Protein AF-A0A924PMZ4-F1 (afdb_monomer_lite)

Radius of gyration: 24.86 Å; chains: 1; bounding box: 61×43×50 Å

Foldseek 3Di:
DDLVVLLVLLVVLQVVCCVPVVDHDDSVCCSVDPVVVVVSLVVLVVVVDPVNNVSSVVNCCVRCVCPDDPPPDPDPPDPPDPDPPPDPPPDPPDPPDDDDDPPPPPPPPPPPDDDDDD

Secondary structure (DSSP, 8-state):
--HHHHHHHHHHHHHHHHHHH-----HHHHHH-HHHHHHHHHHHHHTT-HHHHHHHHHHHHHHS---------------------------------------------TT-------

Structure (mmCIF, N/CA/C/O backbone):
data_AF-A0A924PMZ4-F1
#
_entry.id   AF-A0A924PMZ4-F1
#
loop_
_atom_site.group_PDB
_atom_site.id
_atom_site.type_symbol
_atom_site.label_atom_id
_atom_site.label_alt_id
_atom_site.label_comp_id
_atom_site.label_asym_id
_atom_site.label_entity_id
_atom_site.label_seq_id
_atom_site.pdbx_PDB_ins_code
_atom_site.Cartn_x
_atom_site.Cartn_y
_atom_site.Cartn_z
_atom_site.occupancy
_atom_site.B_iso_or_equiv
_atom_site.auth_seq_id
_atom_site.auth_comp_id
_atom_site.auth_asym_id
_atom_site.auth_atom_id
_atom_site.pdbx_PDB_model_num
ATOM 1 N N . MET A 1 1 ? 2.283 -16.648 -6.540 1.00 52.66 1 MET A N 1
ATOM 2 C CA . MET A 1 1 ? 1.054 -15.907 -6.887 1.00 52.66 1 MET A CA 1
ATOM 3 C C . MET A 1 1 ? 1.306 -15.075 -8.129 1.00 52.66 1 MET A C 1
ATOM 5 O O . MET A 1 1 ? 2.323 -14.386 -8.197 1.00 52.66 1 MET A O 1
ATOM 9 N N . SER A 1 2 ? 0.458 -15.220 -9.148 1.00 70.19 2 SER A N 1
ATOM 10 C CA . SER A 1 2 ? 0.623 -14.565 -10.452 1.00 70.19 2 SER A CA 1
ATOM 11 C C . SER A 1 2 ? 0.466 -13.053 -10.324 1.00 70.19 2 SER A C 1
ATOM 13 O O . SER A 1 2 ? -0.437 -12.575 -9.645 1.00 70.19 2 SER A O 1
ATOM 15 N N . ASN A 1 3 ? 1.330 -12.296 -11.002 1.00 83.62 3 ASN A N 1
ATOM 16 C CA . ASN A 1 3 ? 1.326 -10.826 -11.038 1.00 83.62 3 ASN A CA 1
ATOM 17 C C . ASN A 1 3 ? -0.079 -10.235 -11.325 1.00 83.62 3 ASN A C 1
ATOM 19 O O . ASN A 1 3 ? -0.463 -9.198 -10.794 1.00 83.62 3 ASN A O 1
ATOM 23 N N . THR A 1 4 ? -0.894 -10.985 -12.067 1.00 89.81 4 THR A N 1
ATOM 24 C CA . THR A 1 4 ? -2.305 -10.721 -12.360 1.00 89.81 4 THR A CA 1
ATOM 25 C C . THR A 1 4 ? -3.193 -10.556 -11.122 1.00 89.81 4 THR A C 1
ATOM 27 O O . THR A 1 4 ? -4.028 -9.657 -11.093 1.00 89.81 4 THR A O 1
ATOM 30 N N . GLU A 1 5 ? -3.020 -11.378 -10.082 1.00 90.31 5 GLU A N 1
ATOM 31 C CA . GLU A 1 5 ? -3.825 -11.271 -8.853 1.00 90.31 5 GLU A CA 1
ATOM 32 C C . GLU A 1 5 ? -3.493 -9.972 -8.114 1.00 90.31 5 GLU A C 1
ATOM 34 O O . GLU A 1 5 ? -4.396 -9.226 -7.733 1.00 90.31 5 GLU A O 1
ATOM 39 N N . ARG A 1 6 ? -2.200 -9.636 -8.018 1.00 90.31 6 ARG A N 1
ATOM 40 C CA . ARG A 1 6 ? -1.735 -8.359 -7.456 1.00 90.31 6 ARG A CA 1
ATOM 41 C C . ARG A 1 6 ? -2.291 -7.165 -8.235 1.00 90.31 6 ARG A C 1
ATOM 43 O O . ARG A 1 6 ? -2.806 -6.238 -7.617 1.00 90.31 6 ARG A O 1
ATOM 50 N N . MET A 1 7 ? -2.280 -7.225 -9.570 1.00 92.44 7 MET A N 1
ATOM 51 C CA . MET A 1 7 ? -2.915 -6.213 -10.429 1.00 92.44 7 MET A CA 1
ATOM 52 C C . MET A 1 7 ? -4.412 -6.072 -10.172 1.00 92.44 7 MET A C 1
ATOM 54 O O . MET A 1 7 ? -4.907 -4.949 -10.098 1.00 92.44 7 MET A O 1
ATOM 58 N N . SER A 1 8 ? -5.133 -7.182 -10.010 1.00 93.81 8 SER A N 1
ATOM 59 C CA . SER A 1 8 ? -6.581 -7.147 -9.792 1.00 93.81 8 SER A CA 1
ATOM 60 C C . SER A 1 8 ? -6.958 -6.443 -8.481 1.00 93.81 8 SER A C 1
ATOM 62 O O . SER A 1 8 ? -7.809 -5.553 -8.486 1.00 93.81 8 SER A O 1
ATOM 64 N N . VAL A 1 9 ? -6.263 -6.756 -7.379 1.00 93.38 9 VAL A N 1
ATOM 65 C CA . VAL A 1 9 ? -6.492 -6.127 -6.066 1.00 93.38 9 VAL A CA 1
ATOM 66 C C . VAL A 1 9 ? -6.071 -4.656 -6.082 1.00 93.38 9 VAL A C 1
ATOM 68 O O . VAL A 1 9 ? -6.812 -3.792 -5.617 1.00 93.38 9 VAL A O 1
ATOM 71 N N . ALA A 1 10 ? -4.922 -4.346 -6.685 1.00 94.25 10 ALA A N 1
ATOM 72 C CA . ALA A 1 10 ? -4.434 -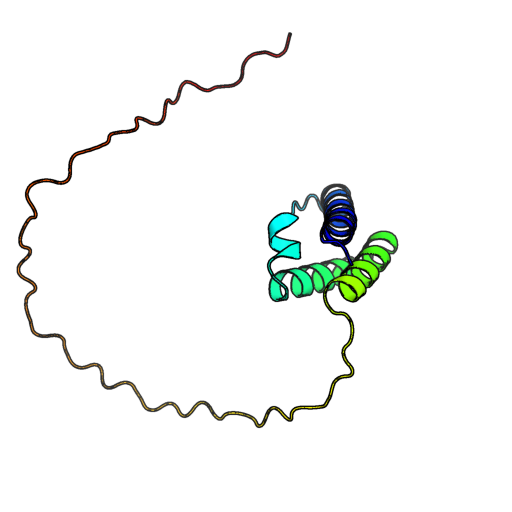2.978 -6.835 1.00 94.25 10 ALA A CA 1
ATOM 73 C C . ALA A 1 10 ? -5.405 -2.087 -7.636 1.00 94.25 10 ALA A C 1
ATOM 75 O O . ALA A 1 10 ? -5.665 -0.942 -7.257 1.00 94.25 10 ALA A O 1
ATOM 76 N N . ALA A 1 11 ? -5.990 -2.616 -8.715 1.00 94.69 11 ALA A N 1
ATOM 77 C CA . ALA A 1 11 ? -6.987 -1.902 -9.507 1.00 94.69 11 ALA A CA 1
ATOM 78 C C . ALA A 1 11 ? -8.275 -1.629 -8.711 1.00 94.69 11 ALA A C 1
ATOM 80 O O . ALA A 1 11 ? -8.794 -0.513 -8.758 1.00 94.69 11 ALA A O 1
ATOM 81 N N . LEU A 1 12 ? -8.765 -2.612 -7.944 1.00 94.12 12 LEU A N 1
ATOM 82 C CA . LEU A 1 12 ? -9.927 -2.454 -7.059 1.00 94.12 12 LEU A CA 1
ATOM 83 C C . LEU A 1 12 ? -9.719 -1.327 -6.040 1.00 94.12 12 LEU A C 1
ATOM 85 O O . LEU A 1 12 ? -10.573 -0.445 -5.920 1.00 94.12 12 LEU A O 1
ATOM 89 N N . ILE A 1 13 ? -8.557 -1.299 -5.379 1.00 93.94 13 ILE A N 1
ATOM 90 C CA . ILE A 1 13 ? -8.175 -0.222 -4.453 1.00 93.94 13 ILE A CA 1
ATOM 91 C C . ILE A 1 13 ? -8.219 1.137 -5.165 1.00 93.94 13 ILE A C 1
ATOM 93 O O . ILE A 1 13 ? -8.841 2.076 -4.667 1.00 93.94 13 ILE A O 1
ATOM 97 N N . GLY A 1 14 ? -7.634 1.244 -6.363 1.00 93.38 14 GLY A N 1
ATOM 98 C CA . GLY A 1 14 ? -7.636 2.488 -7.139 1.00 93.38 14 GLY A CA 1
ATOM 99 C C . GLY A 1 14 ? -9.037 2.988 -7.511 1.00 93.38 14 GLY A C 1
ATOM 100 O O . GLY A 1 14 ? -9.304 4.189 -7.441 1.00 93.38 14 GLY A O 1
ATOM 101 N N . VAL A 1 15 ? -9.965 2.085 -7.843 1.00 94.56 15 VAL A N 1
ATOM 102 C CA . VAL A 1 15 ? -11.367 2.436 -8.129 1.00 94.56 15 VAL A CA 1
ATOM 103 C C . VAL A 1 15 ? -12.066 2.988 -6.886 1.00 94.56 15 VAL A C 1
ATOM 105 O O . VAL A 1 15 ? -12.763 4.004 -6.971 1.00 94.56 15 VAL A O 1
ATOM 108 N N . ILE A 1 16 ? -11.870 2.355 -5.727 1.00 93.50 16 ILE A N 1
ATOM 109 C CA . ILE A 1 16 ? -12.484 2.788 -4.465 1.00 93.50 16 ILE A CA 1
ATOM 110 C C . ILE A 1 16 ? -11.924 4.149 -4.040 1.00 93.50 16 ILE A C 1
ATOM 112 O O . ILE A 1 16 ? -12.702 5.059 -3.744 1.00 93.50 16 ILE A O 1
ATOM 116 N N . LEU A 1 17 ? -10.598 4.322 -4.088 1.00 93.19 17 LEU A N 1
ATOM 117 C CA . LEU A 1 17 ? -9.927 5.590 -3.784 1.00 93.19 17 LEU A CA 1
ATOM 118 C C . LEU A 1 17 ? -10.426 6.723 -4.685 1.00 93.19 17 LEU A C 1
ATOM 120 O O . LEU A 1 17 ? -10.727 7.815 -4.197 1.00 93.19 17 LEU A O 1
ATOM 124 N N . ARG A 1 18 ? -10.596 6.461 -5.985 1.00 93.88 18 ARG A N 1
ATOM 125 C CA . ARG A 1 18 ? -11.143 7.454 -6.912 1.00 93.88 18 ARG A CA 1
ATOM 126 C C . ARG A 1 18 ? -12.589 7.798 -6.576 1.00 93.88 18 ARG A C 1
ATOM 128 O O . ARG A 1 18 ? -12.949 8.964 -6.613 1.00 93.88 18 ARG A O 1
ATOM 135 N N . ARG A 1 19 ? -13.423 6.815 -6.238 1.00 94.62 19 ARG A N 1
ATOM 136 C CA . ARG A 1 19 ? -14.849 7.049 -5.965 1.00 94.62 19 ARG A CA 1
ATOM 137 C C . ARG A 1 19 ? -15.099 7.767 -4.638 1.00 94.62 19 ARG A C 1
ATOM 139 O O . ARG A 1 19 ? -16.071 8.508 -4.534 1.00 94.62 19 ARG A O 1
ATOM 146 N N . LYS A 1 20 ? -14.285 7.498 -3.616 1.00 92.56 20 LYS A N 1
ATOM 147 C CA . LYS A 1 20 ? -14.508 7.993 -2.248 1.00 92.56 20 LYS A CA 1
ATOM 148 C C . LYS A 1 20 ? -13.688 9.238 -1.919 1.00 92.56 20 LYS A C 1
ATOM 150 O O . LYS A 1 20 ? -14.181 10.102 -1.209 1.00 92.56 20 LYS A O 1
ATOM 155 N N . ILE A 1 21 ? -12.466 9.329 -2.444 1.00 90.56 21 ILE A N 1
ATOM 156 C CA . ILE A 1 21 ? -11.467 10.347 -2.071 1.00 90.56 21 ILE A CA 1
ATOM 157 C C . ILE A 1 21 ? -11.052 11.182 -3.300 1.00 90.56 21 ILE A C 1
ATOM 159 O O . ILE A 1 21 ? -10.270 12.119 -3.187 1.00 90.56 21 ILE A O 1
ATOM 163 N N . ASN A 1 22 ? -11.564 10.867 -4.501 1.00 94.38 22 ASN A N 1
ATOM 164 C CA . ASN A 1 22 ? -11.142 11.474 -5.772 1.00 94.38 22 ASN A CA 1
ATOM 165 C C . ASN A 1 22 ? -9.625 11.374 -6.030 1.00 94.38 22 ASN A C 1
ATOM 167 O O . ASN A 1 22 ? -9.064 12.161 -6.793 1.00 94.38 22 ASN A O 1
ATOM 171 N N . ARG A 1 23 ? -8.951 10.379 -5.436 1.00 93.00 23 ARG A N 1
ATOM 172 C CA . ARG A 1 23 ? -7.511 10.149 -5.609 1.00 93.00 23 ARG A CA 1
ATOM 173 C C . ARG A 1 23 ? -7.261 9.057 -6.639 1.00 93.00 23 ARG A C 1
ATOM 175 O O . ARG A 1 23 ? -7.794 7.957 -6.525 1.00 93.00 23 ARG A O 1
ATOM 182 N N . THR A 1 24 ? -6.425 9.362 -7.626 1.00 93.62 24 THR A N 1
ATOM 183 C CA . THR A 1 24 ? -5.961 8.386 -8.622 1.00 93.62 24 THR A CA 1
ATOM 184 C C . THR A 1 24 ? -4.576 7.892 -8.219 1.00 93.62 24 THR A C 1
ATOM 186 O O . THR A 1 24 ? -3.733 8.692 -7.817 1.00 93.62 24 THR A O 1
ATOM 189 N N . ILE A 1 25 ? -4.358 6.582 -8.302 1.00 93.62 25 ILE A N 1
ATOM 190 C CA . ILE A 1 25 ? -3.075 5.931 -8.014 1.00 93.62 25 ILE A CA 1
ATOM 191 C C . ILE A 1 25 ? -2.595 5.178 -9.253 1.00 93.62 25 ILE A C 1
ATOM 193 O O . ILE A 1 25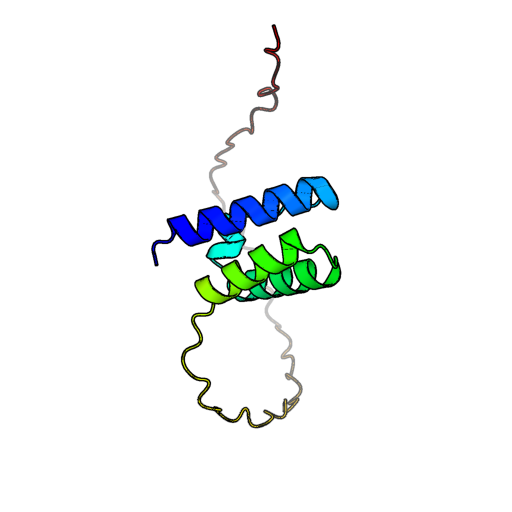 ? -3.413 4.707 -10.046 1.00 93.62 25 ILE A O 1
ATOM 197 N N . ASP A 1 26 ? -1.280 5.055 -9.407 1.00 94.31 26 ASP A N 1
ATOM 198 C CA . ASP A 1 26 ? -0.694 4.229 -10.458 1.00 94.31 26 ASP A CA 1
ATOM 199 C C . ASP A 1 26 ? -0.623 2.768 -9.989 1.00 94.31 26 ASP A C 1
ATOM 201 O O . ASP A 1 26 ? 0.093 2.427 -9.045 1.00 94.31 26 ASP A O 1
ATOM 205 N N . VAL A 1 27 ? -1.392 1.905 -10.654 1.00 92.50 27 VAL A N 1
ATOM 206 C CA . VAL A 1 27 ? -1.491 0.472 -10.347 1.00 92.50 27 VAL A CA 1
ATOM 207 C C . VAL A 1 27 ? -0.193 -0.264 -10.672 1.00 92.50 27 VAL A C 1
ATOM 209 O O . VAL A 1 27 ? 0.184 -1.178 -9.943 1.00 92.50 27 VAL A O 1
ATOM 212 N N . LYS A 1 28 ? 0.506 0.123 -11.744 1.00 92.62 28 LYS A N 1
ATOM 213 C CA . LYS A 1 28 ? 1.762 -0.519 -12.145 1.00 92.62 28 LYS A CA 1
ATOM 214 C C . LYS A 1 28 ? 2.841 -0.219 -11.107 1.00 92.62 28 LYS A C 1
ATOM 216 O O . LYS A 1 28 ? 3.494 -1.140 -10.619 1.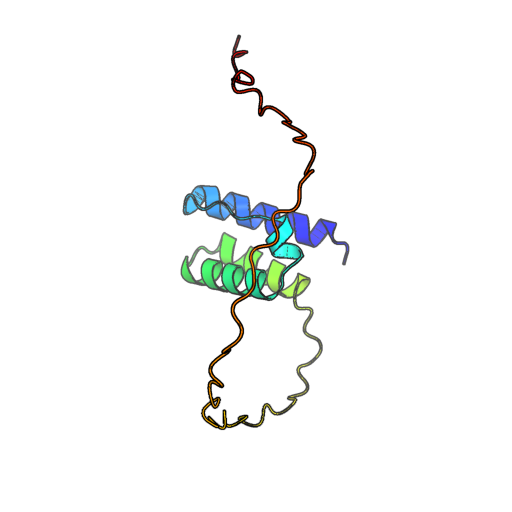00 92.62 28 LYS A O 1
ATOM 221 N N . TRP A 1 29 ? 2.949 1.044 -10.693 1.00 93.19 29 TRP A N 1
ATOM 222 C CA . TRP A 1 29 ? 3.921 1.450 -9.677 1.00 93.19 29 TRP A CA 1
ATOM 223 C C . TRP A 1 29 ? 3.631 0.852 -8.294 1.00 93.19 29 TRP A C 1
ATOM 225 O O . TRP A 1 29 ? 4.561 0.487 -7.579 1.00 93.19 29 TRP A O 1
ATOM 235 N N . LEU A 1 30 ? 2.352 0.665 -7.937 1.00 92.38 30 LEU A N 1
ATOM 236 C CA . LEU A 1 30 ? 1.943 -0.031 -6.706 1.00 92.38 30 LEU A CA 1
ATOM 237 C C . LEU A 1 30 ? 2.494 -1.459 -6.608 1.00 92.38 30 LEU A C 1
ATOM 239 O O . LEU A 1 30 ? 2.689 -1.971 -5.512 1.00 92.38 30 LEU A O 1
ATOM 243 N N . ILE A 1 31 ? 2.715 -2.113 -7.744 1.00 92.50 31 ILE A N 1
ATOM 244 C CA . ILE A 1 31 ? 3.117 -3.521 -7.799 1.00 92.50 31 ILE A CA 1
ATOM 245 C C . ILE A 1 31 ? 4.624 -3.677 -7.956 1.00 92.50 31 ILE A C 1
ATOM 247 O O . ILE A 1 31 ? 5.191 -4.656 -7.476 1.00 92.50 31 ILE A O 1
ATOM 251 N N . GLU A 1 32 ? 5.259 -2.722 -8.632 1.00 91.94 32 GLU A N 1
ATOM 252 C CA . GLU A 1 32 ? 6.705 -2.697 -8.853 1.00 91.94 32 GLU A CA 1
ATOM 253 C C . GLU A 1 32 ? 7.477 -2.161 -7.636 1.00 91.94 32 GLU A C 1
ATOM 255 O O . GLU A 1 32 ? 8.642 -2.510 -7.463 1.00 91.94 32 GLU A O 1
ATOM 260 N N . ASN A 1 33 ? 6.847 -1.346 -6.778 1.00 92.19 33 ASN A N 1
ATOM 261 C CA . ASN A 1 33 ? 7.507 -0.691 -5.651 1.00 92.19 33 ASN A CA 1
ATOM 262 C C . ASN A 1 33 ? 6.846 -1.011 -4.299 1.00 92.19 33 ASN A C 1
ATOM 264 O O . ASN A 1 33 ? 5.767 -0.515 -3.969 1.00 92.19 33 ASN A O 1
ATOM 268 N N . GLU A 1 34 ? 7.558 -1.777 -3.473 1.00 91.38 34 GLU A N 1
ATOM 269 C CA . GLU A 1 34 ? 7.115 -2.188 -2.138 1.00 91.38 34 GLU A CA 1
ATOM 270 C C . GLU A 1 34 ? 6.938 -1.017 -1.159 1.00 91.38 34 GLU A C 1
ATOM 272 O O . GLU A 1 34 ? 5.949 -0.971 -0.427 1.00 91.38 34 GLU A O 1
ATOM 277 N N . ALA A 1 35 ? 7.849 -0.041 -1.155 1.00 90.62 35 ALA A N 1
ATOM 278 C CA . ALA A 1 35 ? 7.753 1.112 -0.258 1.00 90.62 35 ALA A CA 1
ATOM 279 C C . ALA A 1 35 ? 6.518 1.965 -0.586 1.00 90.62 35 ALA A C 1
ATOM 281 O O . ALA A 1 35 ? 5.794 2.409 0.305 1.00 90.62 35 ALA A O 1
ATOM 282 N N . TYR A 1 36 ? 6.230 2.138 -1.878 1.00 93.25 36 TYR A N 1
ATOM 283 C CA . TYR A 1 36 ? 5.022 2.828 -2.315 1.00 93.25 36 TYR A CA 1
ATOM 284 C C . TYR A 1 36 ? 3.754 2.049 -1.938 1.00 93.25 36 TYR A C 1
ATOM 286 O O . TYR A 1 36 ? 2.791 2.647 -1.456 1.00 93.25 36 TYR A O 1
ATOM 294 N N . ALA A 1 37 ? 3.758 0.720 -2.081 1.00 92.81 37 ALA A N 1
ATOM 295 C CA . ALA A 1 37 ? 2.644 -0.119 -1.648 1.00 92.81 37 ALA A CA 1
ATOM 296 C C . ALA A 1 37 ? 2.345 0.040 -0.146 1.00 92.81 37 ALA A C 1
ATOM 298 O O . ALA A 1 37 ? 1.179 0.167 0.227 1.00 92.81 37 ALA A O 1
ATOM 299 N N . GLN A 1 38 ? 3.372 0.102 0.709 1.00 92.94 38 GLN A N 1
ATOM 300 C CA . GLN A 1 38 ? 3.207 0.313 2.154 1.00 92.94 38 GLN A CA 1
ATOM 301 C C . GLN A 1 38 ? 2.560 1.659 2.482 1.00 92.94 38 GLN A C 1
ATOM 303 O O . GLN A 1 38 ? 1.625 1.708 3.282 1.00 92.94 38 GLN A O 1
ATOM 308 N N . GLU A 1 39 ? 3.003 2.741 1.840 1.00 94.19 39 GLU A N 1
ATOM 309 C CA . GLU A 1 39 ? 2.401 4.064 2.033 1.00 94.19 39 GLU A CA 1
ATOM 310 C C . GLU A 1 39 ? 0.936 4.093 1.583 1.00 94.19 39 GLU A C 1
ATOM 312 O O . GLU A 1 39 ? 0.084 4.682 2.248 1.00 94.19 39 GLU A O 1
ATOM 317 N N . ILE A 1 40 ? 0.600 3.407 0.486 1.00 92.25 40 ILE A N 1
ATOM 318 C CA . ILE A 1 40 ? -0.791 3.300 0.037 1.00 92.25 40 ILE A CA 1
ATOM 319 C C . ILE A 1 40 ? -1.633 2.458 1.001 1.00 92.25 40 ILE A C 1
ATOM 321 O O . ILE A 1 40 ? -2.763 2.850 1.285 1.00 92.25 40 ILE A O 1
ATOM 325 N N . ILE A 1 41 ? -1.108 1.360 1.556 1.00 92.81 41 ILE A N 1
ATOM 326 C CA . ILE A 1 41 ? -1.799 0.565 2.589 1.00 92.81 41 ILE A CA 1
ATOM 327 C C . ILE A 1 41 ? -2.045 1.412 3.842 1.00 92.81 41 ILE A C 1
ATOM 329 O O . ILE A 1 41 ? -3.150 1.409 4.387 1.00 92.81 41 ILE A O 1
ATOM 333 N N . LYS A 1 42 ? -1.043 2.178 4.281 1.00 92.06 42 LYS A N 1
ATOM 334 C CA . LYS A 1 42 ? -1.172 3.097 5.415 1.00 92.06 42 LYS A CA 1
ATOM 335 C C . LYS A 1 42 ? -2.248 4.149 5.152 1.00 92.06 42 LYS A C 1
ATOM 337 O O . LYS A 1 42 ? -3.144 4.315 5.974 1.00 92.06 42 LYS A O 1
ATOM 342 N N . LEU A 1 43 ? -2.224 4.769 3.973 1.00 91.56 43 LEU A N 1
ATOM 343 C CA . LEU A 1 43 ? -3.247 5.722 3.560 1.00 91.56 43 LEU A CA 1
ATOM 344 C C . LEU A 1 43 ? -4.636 5.083 3.532 1.00 91.56 43 LEU A C 1
ATOM 346 O O . LEU A 1 43 ? -5.589 5.708 3.966 1.00 91.56 43 LEU A O 1
ATOM 350 N N . CYS A 1 44 ? -4.773 3.841 3.065 1.00 91.44 44 CYS A N 1
ATOM 351 C CA . CYS A 1 44 ? -6.058 3.139 3.075 1.00 91.44 44 CYS A CA 1
ATOM 352 C C . CYS A 1 44 ? -6.620 2.985 4.496 1.00 91.44 44 CYS A C 1
ATOM 354 O O . CYS A 1 44 ? -7.815 3.186 4.699 1.00 91.44 44 CYS A O 1
ATOM 356 N N . ARG A 1 45 ? -5.757 2.698 5.479 1.00 90.19 45 ARG A N 1
ATOM 357 C CA . ARG A 1 45 ? -6.137 2.574 6.896 1.00 90.19 45 ARG A CA 1
ATOM 358 C C . ARG A 1 45 ? -6.514 3.911 7.531 1.00 90.19 45 ARG A C 1
ATOM 360 O O . ARG A 1 45 ? -7.420 3.953 8.352 1.00 90.19 45 ARG A O 1
ATOM 367 N N . GLU A 1 46 ? -5.871 5.005 7.129 1.00 92.00 46 GLU A N 1
ATOM 368 C CA . GLU A 1 46 ? -6.186 6.353 7.629 1.00 92.00 46 GLU A CA 1
ATOM 369 C C . GLU A 1 46 ? -7.583 6.844 7.217 1.00 92.00 46 GLU A C 1
ATOM 371 O O . GLU A 1 46 ? -8.141 7.724 7.866 1.00 92.00 46 GLU A O 1
ATOM 376 N N . GLN A 1 47 ? -8.157 6.293 6.145 1.00 88.38 47 GLN A N 1
ATOM 377 C CA . GLN A 1 47 ? -9.457 6.721 5.612 1.00 88.38 47 GLN A CA 1
ATOM 378 C C . GLN A 1 47 ? -10.646 6.022 6.289 1.00 88.38 47 GLN A C 1
ATOM 380 O O . GLN A 1 47 ? -11.785 6.406 6.036 1.00 88.38 47 GLN A O 1
ATOM 385 N N . ASP A 1 48 ? -10.384 5.009 7.125 1.00 83.12 48 ASP A N 1
ATOM 386 C CA . ASP A 1 48 ? -11.366 4.266 7.934 1.00 83.12 48 ASP A CA 1
ATOM 387 C C . ASP A 1 48 ? -12.585 3.739 7.140 1.00 83.12 48 ASP A C 1
ATOM 389 O O . ASP A 1 48 ? -13.730 3.730 7.594 1.00 83.12 48 ASP A O 1
ATOM 393 N N . LEU A 1 49 ? -12.348 3.307 5.896 1.00 88.81 49 LEU A N 1
ATOM 394 C CA . LEU A 1 49 ? -13.364 2.711 5.026 1.00 88.81 49 LEU A CA 1
ATOM 395 C C . LEU A 1 49 ? -13.262 1.186 5.092 1.00 88.81 49 LEU A C 1
ATOM 397 O O . LEU A 1 49 ? -12.293 0.624 4.589 1.00 88.81 49 LEU A O 1
ATOM 401 N N . ALA A 1 50 ? -14.284 0.521 5.639 1.00 88.06 50 ALA A N 1
ATOM 402 C CA . ALA A 1 50 ? -14.293 -0.934 5.846 1.00 88.06 50 ALA A CA 1
ATOM 403 C C . ALA A 1 50 ? -13.883 -1.735 4.594 1.00 88.06 50 ALA A C 1
ATOM 405 O O . ALA A 1 50 ? -12.948 -2.531 4.658 1.00 88.06 50 ALA A O 1
ATOM 406 N N . ASP A 1 51 ? -14.511 -1.451 3.446 1.00 87.25 51 ASP A N 1
ATOM 407 C CA . ASP A 1 51 ? -14.201 -2.121 2.176 1.00 87.25 51 ASP A CA 1
ATOM 408 C C . ASP A 1 51 ? -12.727 -1.927 1.780 1.00 87.25 51 ASP A C 1
ATOM 410 O O . ASP A 1 51 ? -12.049 -2.858 1.358 1.00 87.25 51 ASP A O 1
ATOM 414 N N . LEU A 1 52 ? -12.209 -0.703 1.925 1.00 90.88 52 LEU A N 1
ATOM 415 C CA . LEU A 1 52 ? -10.850 -0.351 1.517 1.00 90.88 52 LEU A CA 1
ATOM 416 C C . LEU A 1 52 ? -9.802 -1.031 2.406 1.00 90.88 52 LEU A C 1
ATOM 418 O O . LEU A 1 52 ? -8.770 -1.470 1.902 1.00 90.88 52 LEU A O 1
ATOM 422 N N . THR A 1 53 ? -10.081 -1.139 3.706 1.00 91.94 53 THR A N 1
ATOM 423 C CA . THR A 1 53 ? -9.212 -1.810 4.677 1.00 91.94 53 THR A CA 1
ATOM 424 C C . THR A 1 53 ? -9.088 -3.302 4.370 1.00 91.94 53 THR A C 1
ATOM 426 O O . THR A 1 53 ? -7.976 -3.825 4.366 1.00 91.94 53 THR A O 1
ATOM 429 N N . GLU A 1 54 ? -10.187 -3.977 4.012 1.00 92.62 54 GLU A N 1
ATOM 430 C CA . GLU A 1 54 ? -10.161 -5.396 3.628 1.00 92.62 54 GLU A CA 1
ATOM 431 C C . GLU A 1 54 ? -9.288 -5.640 2.386 1.00 92.62 54 GLU A C 1
ATOM 433 O O . GLU A 1 54 ? -8.436 -6.536 2.373 1.00 92.62 54 GLU A O 1
ATOM 438 N N . TYR A 1 55 ? -9.439 -4.808 1.348 1.00 92.69 55 TYR A N 1
ATOM 439 C CA . TYR A 1 55 ? -8.601 -4.913 0.151 1.00 92.69 55 TYR A CA 1
ATOM 440 C C . TYR A 1 55 ? -7.138 -4.560 0.429 1.00 92.69 55 TYR A C 1
ATOM 442 O O . TYR A 1 55 ? -6.247 -5.189 -0.146 1.00 92.69 55 TYR A O 1
ATOM 450 N N . ALA A 1 56 ? -6.871 -3.596 1.313 1.00 92.75 56 ALA A N 1
ATOM 451 C CA . ALA A 1 56 ? -5.515 -3.246 1.721 1.00 92.75 56 ALA A CA 1
ATOM 452 C C . ALA A 1 56 ? -4.825 -4.409 2.453 1.00 92.75 56 ALA A C 1
ATOM 454 O O . ALA A 1 56 ? -3.679 -4.727 2.140 1.00 92.75 56 ALA A O 1
ATOM 455 N N . ASP A 1 57 ? -5.531 -5.105 3.346 1.00 92.31 57 ASP A N 1
ATOM 456 C CA . ASP A 1 57 ? -5.006 -6.288 4.037 1.00 92.31 57 ASP A CA 1
ATOM 457 C C . ASP A 1 57 ? -4.763 -7.459 3.070 1.00 92.31 57 ASP A C 1
ATOM 459 O O . ASP A 1 57 ? -3.806 -8.225 3.223 1.00 92.31 57 ASP A O 1
ATOM 463 N N . HIS A 1 58 ? -5.608 -7.611 2.047 1.00 91.62 58 HIS A N 1
ATOM 464 C CA . HIS A 1 58 ? -5.388 -8.600 0.995 1.00 91.62 58 HIS A CA 1
ATOM 465 C C . HIS A 1 58 ? -4.158 -8.253 0.140 1.00 91.62 58 HIS A C 1
ATOM 467 O O . HIS A 1 58 ? -3.320 -9.123 -0.106 1.00 91.62 58 HIS A O 1
ATOM 473 N N . LEU A 1 59 ? -4.002 -6.986 -0.257 1.00 90.94 59 LEU A N 1
ATOM 474 C CA . LEU A 1 59 ? -2.821 -6.505 -0.978 1.00 90.94 59 LEU A CA 1
ATOM 475 C C . LEU A 1 59 ? -1.546 -6.722 -0.151 1.00 90.94 59 LEU A C 1
ATOM 477 O O . LEU A 1 59 ? -0.554 -7.208 -0.690 1.00 90.94 59 LEU A O 1
ATOM 481 N N . GLU A 1 60 ? -1.583 -6.423 1.151 1.00 92.06 60 GLU A N 1
ATOM 482 C CA . GLU A 1 60 ? -0.457 -6.628 2.065 1.00 92.06 60 GLU A CA 1
ATOM 483 C C . GLU A 1 60 ? -0.021 -8.098 2.083 1.00 92.06 60 GLU A C 1
ATOM 485 O O . GLU A 1 60 ? 1.161 -8.383 1.928 1.00 92.06 60 GLU A O 1
ATOM 490 N N . LYS A 1 61 ? -0.963 -9.046 2.184 1.00 90.69 61 LYS A N 1
ATOM 491 C CA . LYS A 1 61 ? -0.655 -10.488 2.146 1.00 90.69 61 LYS A CA 1
ATOM 492 C C . LYS A 1 61 ? -0.025 -10.933 0.826 1.00 90.69 61 LYS A C 1
ATOM 494 O O . LYS A 1 61 ? 0.794 -11.850 0.825 1.00 90.69 61 LYS A O 1
ATOM 499 N N . LEU A 1 62 ? -0.429 -10.323 -0.289 1.00 88.81 62 LEU A N 1
ATOM 500 C CA . LEU A 1 62 ? 0.083 -10.657 -1.618 1.00 88.81 62 LEU A CA 1
ATOM 501 C C . LEU A 1 62 ? 1.458 -10.032 -1.901 1.00 88.81 62 LEU A C 1
ATOM 503 O O . LEU A 1 62 ? 2.251 -10.641 -2.618 1.00 88.81 62 LEU A O 1
ATOM 507 N N . MET A 1 63 ? 1.720 -8.825 -1.387 1.00 87.12 63 MET A N 1
ATOM 508 C CA . MET A 1 63 ? 2.984 -8.094 -1.569 1.00 87.12 63 MET A CA 1
ATOM 509 C C . MET A 1 63 ? 4.052 -8.510 -0.566 1.00 87.12 63 MET A C 1
ATOM 511 O O . MET A 1 63 ? 5.204 -8.695 -0.938 1.00 87.12 63 MET A O 1
ATOM 515 N N . PHE A 1 64 ? 3.652 -8.692 0.689 1.00 86.25 64 PHE A N 1
ATOM 516 C CA . PHE A 1 64 ? 4.515 -9.045 1.806 1.00 86.25 64 PHE A CA 1
ATOM 517 C C . PHE A 1 64 ? 4.083 -10.410 2.343 1.00 86.25 64 PHE A C 1
ATOM 519 O O . PHE A 1 64 ? 3.523 -10.495 3.445 1.00 86.25 64 PHE A O 1
ATOM 526 N N . PRO A 1 65 ? 4.294 -11.505 1.581 1.00 77.94 65 PRO A N 1
ATOM 527 C CA . PRO A 1 65 ? 4.154 -12.832 2.150 1.00 77.94 65 PRO A CA 1
ATOM 528 C C . PRO A 1 65 ? 5.102 -12.871 3.343 1.00 77.94 65 PRO A C 1
ATOM 530 O O . PRO A 1 65 ? 6.309 -12.719 3.183 1.00 77.94 65 PRO A O 1
ATOM 533 N N . LYS A 1 66 ? 4.539 -12.959 4.551 1.00 61.72 66 LYS A N 1
ATOM 534 C CA . LYS A 1 66 ? 5.298 -12.949 5.801 1.00 61.72 66 LYS A CA 1
ATOM 535 C C . LYS A 1 66 ? 6.215 -14.171 5.824 1.00 61.72 66 LYS A C 1
ATOM 537 O O . LYS A 1 66 ? 5.861 -15.200 6.394 1.00 61.72 66 LYS A O 1
ATOM 542 N N . GLU A 1 67 ? 7.394 -14.073 5.223 1.00 53.41 67 GLU A N 1
ATOM 543 C CA . GLU A 1 67 ? 8.525 -14.869 5.658 1.00 53.41 67 GLU A CA 1
ATOM 544 C C . GLU A 1 67 ? 8.758 -14.473 7.111 1.00 53.41 67 GLU A C 1
ATOM 546 O O . GLU A 1 67 ? 8.872 -13.290 7.442 1.00 53.41 67 GLU A O 1
ATOM 551 N N . ALA A 1 68 ? 8.677 -15.470 7.991 1.00 49.03 68 ALA A N 1
ATOM 552 C CA . ALA A 1 68 ? 8.804 -15.308 9.425 1.00 49.03 68 ALA A CA 1
ATOM 553 C C . ALA A 1 68 ? 9.958 -14.351 9.734 1.00 49.03 68 ALA A C 1
ATOM 555 O O . ALA A 1 68 ? 11.114 -14.637 9.428 1.00 49.03 68 ALA A O 1
ATOM 556 N N . PHE A 1 69 ? 9.611 -13.205 10.317 1.00 45.44 69 PHE A N 1
ATOM 557 C CA . PHE A 1 69 ? 10.544 -12.181 10.750 1.00 45.44 69 PHE A CA 1
ATOM 558 C C . PHE A 1 69 ? 11.598 -12.836 11.649 1.00 45.44 69 PHE A C 1
ATOM 560 O O . PHE A 1 69 ? 11.356 -13.093 12.828 1.00 45.44 69 PHE A O 1
ATOM 567 N N . LYS A 1 70 ? 12.771 -13.147 11.096 1.00 47.34 70 LYS A N 1
ATOM 568 C CA . LYS A 1 70 ? 13.961 -13.396 11.899 1.00 47.34 70 LYS A CA 1
ATOM 569 C C . LYS A 1 70 ? 14.441 -11.998 12.275 1.00 47.34 70 LYS A C 1
ATOM 571 O O . LYS A 1 70 ? 14.767 -11.242 11.361 1.00 47.34 70 LYS A O 1
ATOM 576 N N . PRO A 1 71 ? 14.426 -11.602 13.559 1.00 52.09 71 PRO A N 1
ATOM 577 C CA . PRO A 1 71 ? 14.834 -10.262 13.947 1.00 52.09 71 PRO A CA 1
ATOM 578 C C . PRO A 1 71 ? 16.332 -10.111 13.662 1.00 52.09 71 PRO A C 1
ATOM 580 O O . PRO A 1 71 ? 17.175 -10.448 14.490 1.00 52.09 71 PRO A O 1
ATOM 583 N N . SER A 1 72 ? 16.676 -9.644 12.462 1.00 56.81 72 SER A N 1
ATOM 584 C CA . SER A 1 72 ? 17.993 -9.094 12.182 1.00 56.81 72 SER A CA 1
ATOM 585 C C . SER A 1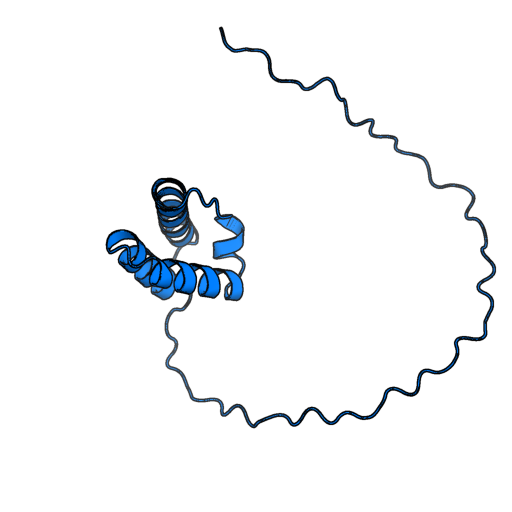 72 ? 18.035 -7.767 12.920 1.00 56.81 72 SER A C 1
ATOM 587 O O . SER A 1 72 ? 17.372 -6.806 12.531 1.00 56.81 72 SER A O 1
ATOM 589 N N . GLY A 1 73 ? 18.712 -7.768 14.066 1.00 51.81 73 GLY A N 1
ATOM 590 C CA . GLY A 1 73 ? 18.879 -6.590 14.897 1.00 51.81 73 GLY A CA 1
ATOM 591 C C . GLY A 1 73 ? 19.490 -5.460 14.079 1.00 51.81 73 GLY A C 1
ATOM 592 O O . GLY A 1 73 ? 20.674 -5.493 13.754 1.00 51.81 73 GLY A O 1
ATOM 593 N N . PHE A 1 74 ? 18.686 -4.446 13.770 1.00 51.00 74 PHE A N 1
ATOM 594 C CA . PHE A 1 74 ? 19.204 -3.146 13.377 1.00 51.00 74 PHE A CA 1
ATOM 595 C C . PHE A 1 74 ? 19.900 -2.553 14.602 1.00 51.00 74 PHE A C 1
ATOM 597 O O . PHE A 1 74 ? 19.265 -1.999 15.499 1.00 51.00 74 PHE A O 1
ATOM 604 N N . ALA A 1 75 ? 21.221 -2.713 14.663 1.00 59.50 75 ALA A N 1
ATOM 605 C CA . ALA A 1 75 ? 22.047 -1.869 15.506 1.00 59.50 75 ALA A CA 1
ATOM 606 C C . ALA A 1 75 ? 21.895 -0.417 15.009 1.00 59.50 75 ALA A C 1
ATOM 608 O O . ALA A 1 75 ? 21.908 -0.196 13.794 1.00 59.50 75 ALA A O 1
ATOM 609 N N . PRO A 1 76 ? 21.744 0.581 15.895 1.00 63.25 76 PRO A N 1
ATOM 610 C CA . PRO A 1 76 ? 21.702 1.973 15.475 1.00 63.25 76 PRO A CA 1
ATOM 611 C C . PRO A 1 76 ? 23.061 2.341 14.870 1.00 63.25 76 PRO A C 1
ATOM 613 O O . PRO A 1 76 ? 24.051 2.506 15.583 1.00 63.25 76 PRO A O 1
ATOM 616 N N . THR A 1 77 ? 23.134 2.459 13.544 1.00 62.81 77 THR A N 1
ATOM 617 C CA . THR A 1 77 ? 24.276 3.094 12.890 1.00 62.81 77 THR A CA 1
ATOM 618 C C . THR A 1 77 ? 24.225 4.577 13.227 1.00 62.81 77 THR A C 1
ATOM 620 O O . THR A 1 77 ? 23.485 5.355 12.632 1.00 62.81 77 THR A O 1
ATOM 623 N N . THR A 1 78 ? 25.017 4.959 14.223 1.00 65.19 78 THR A N 1
ATOM 624 C CA . THR A 1 78 ? 25.435 6.335 14.466 1.00 65.19 78 THR A CA 1
ATOM 625 C C . THR A 1 78 ? 25.948 6.926 13.153 1.00 65.19 78 THR A C 1
ATOM 627 O O . THR A 1 78 ? 26.999 6.521 12.655 1.00 65.19 78 THR A O 1
ATOM 630 N N . PHE A 1 79 ? 25.217 7.887 12.587 1.00 58.16 79 PHE A N 1
ATOM 631 C CA . PHE A 1 79 ? 25.720 8.740 11.514 1.00 58.16 79 PHE A CA 1
ATOM 632 C C . PHE A 1 79 ? 26.872 9.574 12.079 1.00 58.16 79 PHE A C 1
ATOM 634 O O . PHE A 1 79 ? 26.667 10.589 12.741 1.00 58.16 79 PHE A O 1
ATOM 641 N N . GLN A 1 80 ? 28.103 9.115 11.864 1.00 67.50 80 GLN A N 1
ATOM 642 C CA . GLN A 1 80 ? 29.293 9.876 12.207 1.00 67.50 80 GLN A CA 1
ATOM 643 C C . GLN A 1 80 ? 29.450 10.989 11.161 1.00 67.50 80 GLN A C 1
ATOM 645 O O . GLN A 1 80 ? 29.906 10.759 10.042 1.00 67.50 80 GLN A O 1
ATOM 650 N N . THR A 1 81 ? 29.033 12.206 11.509 1.00 63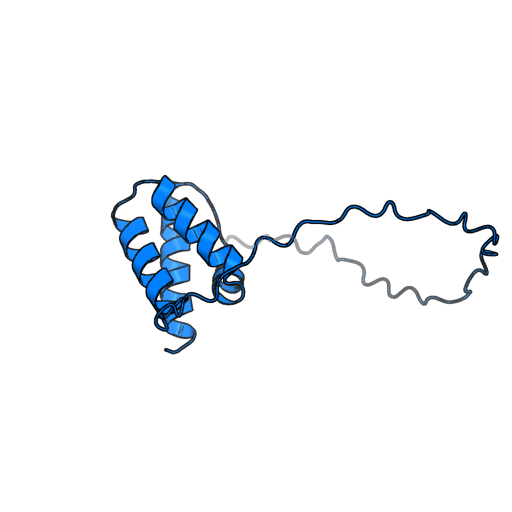.12 81 THR A N 1
ATOM 651 C CA . THR A 1 81 ? 29.260 13.405 10.700 1.00 63.12 81 THR A CA 1
ATOM 652 C C . THR A 1 81 ? 30.738 13.776 10.753 1.00 63.12 81 THR A C 1
ATOM 654 O O . THR A 1 81 ? 31.162 14.597 11.568 1.00 63.12 81 THR A O 1
ATOM 657 N N . LYS A 1 82 ? 31.550 13.180 9.880 1.00 65.44 82 LYS A N 1
ATOM 658 C CA . LYS A 1 82 ? 32.806 13.815 9.485 1.00 65.44 82 LYS A CA 1
ATOM 659 C C . LYS A 1 82 ? 32.442 14.917 8.483 1.00 65.44 82 LYS A C 1
ATOM 661 O O . LYS A 1 82 ? 31.813 14.597 7.474 1.00 65.44 82 LYS A O 1
ATOM 666 N N . PRO A 1 83 ? 32.770 16.195 8.741 1.00 63.75 83 PRO A N 1
ATOM 667 C CA . PRO A 1 83 ? 32.464 17.256 7.793 1.00 63.75 83 PRO A CA 1
ATOM 668 C C . PRO A 1 83 ? 33.201 16.960 6.478 1.00 63.75 83 PRO A C 1
ATOM 670 O O . PRO A 1 83 ? 34.407 16.686 6.514 1.00 63.75 83 PRO A O 1
ATOM 673 N N . PRO A 1 84 ? 32.515 16.966 5.323 1.00 67.25 84 PRO A N 1
ATOM 674 C CA . PRO A 1 84 ? 33.199 16.862 4.050 1.00 67.25 84 PRO A CA 1
ATOM 675 C C . PRO A 1 84 ? 34.028 18.133 3.873 1.00 67.25 84 PRO A C 1
ATOM 677 O O . PRO A 1 84 ? 33.491 19.233 3.758 1.00 67.25 84 PRO A O 1
ATOM 680 N N . THR A 1 85 ? 35.351 17.986 3.879 1.00 69.56 85 THR A N 1
ATOM 681 C CA . THR A 1 85 ? 36.263 19.024 3.401 1.00 69.56 85 THR A CA 1
ATOM 682 C C . THR A 1 85 ? 35.927 19.279 1.937 1.00 69.56 85 THR A C 1
ATOM 684 O O . THR A 1 85 ? 36.313 18.511 1.056 1.00 69.56 85 THR A O 1
ATOM 687 N N . ILE A 1 86 ? 35.169 20.346 1.690 1.00 68.69 86 ILE A N 1
ATOM 688 C CA . ILE A 1 86 ? 34.927 20.882 0.356 1.00 68.69 86 ILE A CA 1
ATOM 689 C C . ILE A 1 86 ? 36.284 21.377 -0.145 1.00 68.69 86 ILE A C 1
ATOM 691 O O . ILE A 1 86 ? 36.791 22.402 0.308 1.00 68.69 86 ILE A O 1
ATOM 695 N N . GLN A 1 87 ? 36.912 20.614 -1.037 1.00 71.44 87 GLN A N 1
ATOM 696 C CA . GLN A 1 87 ? 38.071 21.099 -1.776 1.00 71.44 87 GLN A CA 1
ATOM 697 C C . GLN A 1 87 ? 37.565 22.088 -2.836 1.00 71.44 87 GLN A C 1
ATOM 699 O O . GLN A 1 87 ? 36.645 21.740 -3.581 1.00 71.44 87 GLN A O 1
ATOM 704 N N . PRO A 1 88 ? 38.118 23.310 -2.926 1.00 64.44 88 PRO A N 1
ATOM 705 C CA . PRO A 1 88 ? 37.752 24.232 -3.987 1.00 64.44 88 PRO A CA 1
ATOM 706 C C . PRO A 1 88 ? 38.215 23.643 -5.324 1.00 64.44 88 PRO A C 1
ATOM 708 O O . PRO A 1 88 ? 39.408 23.435 -5.550 1.00 64.44 88 PRO A O 1
ATOM 711 N N . ILE A 1 89 ? 37.263 23.359 -6.212 1.00 64.00 89 ILE A N 1
ATOM 712 C CA . ILE A 1 89 ? 37.525 22.981 -7.603 1.00 64.00 89 ILE A CA 1
ATOM 713 C C . ILE A 1 89 ? 38.046 24.238 -8.312 1.00 64.00 89 ILE A C 1
ATOM 715 O O . ILE A 1 89 ? 37.293 25.003 -8.903 1.00 64.00 89 ILE A O 1
ATOM 719 N N . ALA A 1 90 ? 39.349 24.494 -8.204 1.00 60.44 90 ALA A N 1
ATOM 720 C CA . ALA A 1 90 ? 40.046 25.510 -8.981 1.00 60.44 90 ALA A CA 1
ATOM 721 C C . ALA A 1 90 ? 40.611 24.862 -10.249 1.00 60.44 90 ALA A C 1
ATOM 723 O O . ALA A 1 90 ? 41.795 24.543 -10.342 1.00 60.44 90 ALA A O 1
ATOM 724 N N . LYS A 1 91 ? 39.732 24.642 -11.225 1.00 68.44 91 LYS A N 1
ATOM 725 C CA . LYS A 1 91 ? 40.097 24.507 -12.636 1.00 68.44 91 LYS A CA 1
ATOM 726 C C . LYS A 1 91 ? 38.993 25.182 -13.442 1.00 68.44 91 LYS A C 1
ATOM 728 O O . LYS A 1 91 ? 37.848 24.749 -13.323 1.00 68.44 91 LYS A O 1
ATOM 733 N N . PRO A 1 92 ? 39.291 26.243 -14.212 1.00 56.19 92 PRO A N 1
ATOM 734 C CA . PRO A 1 92 ? 38.321 26.750 -15.162 1.00 56.19 92 PRO A CA 1
ATOM 735 C C . PRO A 1 92 ? 38.104 25.637 -16.184 1.00 56.19 92 PRO A C 1
ATOM 737 O O . PRO A 1 92 ? 39.018 25.271 -16.921 1.00 56.19 92 PRO A O 1
ATOM 740 N N . ILE A 1 93 ? 36.912 25.047 -16.169 1.00 58.50 93 ILE A N 1
ATOM 741 C CA . ILE A 1 93 ? 36.433 24.249 -17.289 1.00 58.50 93 ILE A CA 1
ATOM 742 C C . ILE A 1 93 ? 36.315 25.243 -18.439 1.00 58.50 93 ILE A C 1
ATOM 744 O O . ILE A 1 93 ? 35.427 26.095 -18.455 1.00 58.50 93 ILE A O 1
ATOM 748 N N . ALA A 1 94 ? 37.302 25.202 -19.333 1.00 54.28 94 ALA A N 1
ATOM 749 C CA . ALA A 1 94 ? 37.182 25.795 -20.646 1.00 54.28 94 ALA A CA 1
ATOM 750 C C . ALA A 1 94 ? 35.952 25.149 -21.284 1.00 54.28 94 ALA A C 1
ATOM 752 O O . ALA A 1 94 ? 35.887 23.930 -21.431 1.00 54.28 94 ALA A O 1
ATOM 753 N N . VAL A 1 95 ? 34.942 25.967 -21.560 1.00 58.62 95 VAL A N 1
ATOM 754 C CA . VAL A 1 95 ? 33.791 25.564 -22.358 1.00 58.62 95 VAL A CA 1
ATOM 755 C C . VAL A 1 95 ? 34.317 25.387 -23.778 1.00 58.62 95 VAL A C 1
ATOM 757 O O . VAL A 1 95 ? 34.386 26.343 -24.545 1.00 58.62 95 VAL A O 1
ATOM 760 N N . GLU A 1 96 ? 34.774 24.183 -24.100 1.00 59.31 96 GLU A N 1
ATOM 761 C CA . GLU A 1 96 ? 34.877 23.754 -25.488 1.00 59.31 96 GLU A CA 1
ATOM 762 C C . GLU A 1 96 ? 33.442 23.558 -25.976 1.00 59.31 96 GLU A C 1
ATOM 764 O O . GLU A 1 96 ? 32.716 22.705 -25.466 1.00 59.31 96 GLU A O 1
ATOM 769 N N . LEU A 1 97 ? 33.013 24.429 -26.896 1.00 66.12 97 LEU A N 1
ATOM 770 C CA . LEU A 1 97 ? 31.814 24.225 -27.699 1.00 66.12 97 LEU A CA 1
ATOM 771 C C . LEU A 1 97 ? 31.978 22.895 -28.448 1.00 66.12 97 LEU A C 1
ATOM 773 O O . LEU A 1 97 ? 32.902 22.792 -29.257 1.00 66.12 97 LEU A O 1
ATOM 777 N N . PRO A 1 98 ? 31.103 21.900 -28.249 1.00 59.06 98 PRO A N 1
ATOM 778 C CA . PRO A 1 98 ? 30.896 20.907 -29.281 1.00 59.06 98 PRO A CA 1
ATOM 779 C C . PRO A 1 98 ? 30.099 21.568 -30.413 1.00 59.06 98 PRO A C 1
ATOM 781 O O . PRO A 1 98 ? 28.918 21.886 -30.256 1.00 59.06 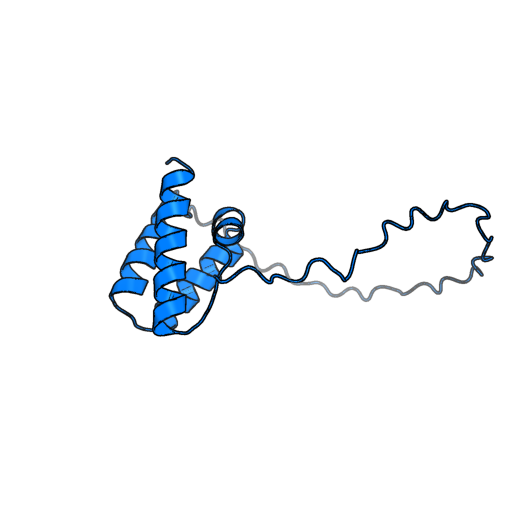98 PRO A O 1
ATOM 784 N N . ASP A 1 99 ? 30.770 21.804 -31.539 1.00 58.84 99 ASP A N 1
ATOM 785 C CA . ASP A 1 99 ? 30.112 21.808 -32.841 1.00 58.84 99 ASP A CA 1
ATOM 786 C C . ASP A 1 99 ? 29.444 20.432 -33.035 1.00 58.84 99 ASP A C 1
ATOM 788 O O . ASP A 1 99 ? 30.021 19.405 -32.685 1.00 58.84 99 ASP A O 1
ATOM 792 N N . GLU A 1 100 ? 28.227 20.437 -33.580 1.00 60.41 100 GLU A N 1
ATOM 793 C CA . GLU A 1 100 ? 27.441 19.257 -33.977 1.00 60.41 100 GLU A CA 1
ATOM 794 C C . GLU A 1 100 ? 26.790 18.450 -32.838 1.00 60.41 100 GLU A C 1
ATOM 796 O O . GLU A 1 100 ? 27.250 17.395 -32.404 1.00 60.41 100 GLU A O 1
ATOM 801 N N . ILE A 1 101 ? 25.597 18.898 -32.442 1.00 51.47 101 ILE A N 1
ATOM 802 C CA . ILE A 1 101 ? 24.524 17.975 -32.068 1.00 51.47 101 ILE A CA 1
ATOM 803 C C . ILE A 1 101 ? 23.415 18.211 -33.088 1.00 51.47 101 ILE A C 1
ATOM 805 O O . ILE A 1 101 ? 22.802 19.280 -33.113 1.00 51.47 101 ILE A O 1
ATOM 809 N N . GLU A 1 102 ? 23.235 17.240 -33.980 1.00 48.91 102 GLU A N 1
ATOM 810 C CA . GLU A 1 102 ? 22.143 17.198 -34.944 1.00 48.91 102 GLU A CA 1
ATOM 811 C C . GLU A 1 102 ? 20.817 17.377 -34.201 1.00 48.91 102 GLU A C 1
ATOM 813 O O . GLU A 1 102 ? 20.446 16.598 -33.320 1.00 48.91 102 GLU A O 1
ATOM 818 N N . ALA A 1 103 ? 20.126 18.464 -34.532 1.00 49.41 103 ALA A N 1
ATOM 819 C CA . ALA A 1 103 ? 18.787 18.740 -34.062 1.00 49.41 103 ALA A CA 1
ATOM 820 C C . ALA A 1 103 ? 17.820 17.754 -34.728 1.00 49.41 103 ALA A C 1
ATOM 822 O O . ALA A 1 103 ? 17.254 18.035 -35.783 1.00 49.41 103 ALA A O 1
ATOM 823 N N . GLU A 1 104 ? 17.600 16.602 -34.100 1.00 50.09 104 GLU A N 1
ATOM 824 C CA . GLU A 1 104 ? 16.355 15.866 -34.298 1.00 50.09 104 GLU A CA 1
ATOM 825 C C . GLU A 1 104 ? 15.232 16.650 -33.603 1.00 50.09 104 GLU A C 1
ATOM 827 O O . GLU A 1 104 ? 14.832 16.388 -32.469 1.00 50.09 104 GLU A O 1
ATOM 832 N N . GLU A 1 105 ? 14.742 17.681 -34.295 1.00 52.69 105 GLU A N 1
ATOM 833 C CA . GLU A 1 105 ? 13.453 18.298 -34.013 1.00 52.69 105 GLU A CA 1
ATOM 834 C C . GLU A 1 105 ? 12.348 17.277 -34.324 1.00 52.69 105 GLU A C 1
ATOM 836 O O . GLU A 1 105 ? 11.728 17.299 -35.388 1.00 52.69 105 GLU A O 1
ATOM 841 N N . GLU A 1 106 ? 12.047 16.379 -33.384 1.00 47.28 106 GLU A N 1
ATOM 842 C CA . GLU A 1 106 ? 10.732 15.743 -33.372 1.00 47.28 106 GLU A CA 1
ATOM 843 C C . GLU A 1 106 ? 9.732 16.782 -32.853 1.00 47.28 106 GLU A C 1
ATOM 845 O O . GLU A 1 106 ? 9.443 16.911 -31.662 1.00 47.28 106 GLU A O 1
ATOM 850 N N . ILE A 1 107 ? 9.263 17.605 -33.790 1.00 51.78 107 ILE A N 1
ATOM 851 C CA . ILE A 1 107 ? 8.246 18.626 -33.586 1.00 51.78 107 ILE A CA 1
ATOM 852 C C . ILE A 1 107 ? 7.020 17.931 -32.989 1.00 51.78 107 ILE A C 1
ATOM 854 O O . ILE A 1 107 ? 6.263 17.238 -33.675 1.00 51.78 107 ILE A O 1
ATOM 858 N N . ALA A 1 108 ? 6.824 18.127 -31.687 1.00 50.75 108 ALA A N 1
ATOM 859 C CA . ALA A 1 108 ? 5.614 17.771 -30.972 1.00 50.75 108 ALA A CA 1
ATOM 860 C C . ALA A 1 108 ? 4.424 18.435 -31.677 1.00 50.75 108 ALA A C 1
ATOM 862 O O . ALA A 1 108 ? 4.165 19.617 -31.480 1.00 50.75 108 ALA A O 1
ATOM 863 N N . ASN A 1 109 ? 3.724 17.684 -32.532 1.00 55.47 109 ASN A N 1
ATOM 864 C CA . ASN A 1 109 ? 2.553 18.154 -33.267 1.00 55.47 109 ASN A CA 1
ATOM 865 C C . ASN A 1 109 ? 1.488 18.677 -32.280 1.00 55.47 109 ASN A C 1
ATOM 867 O O . ASN A 1 109 ? 0.819 17.865 -31.632 1.00 55.47 109 ASN A O 1
ATOM 871 N N . PRO A 1 110 ? 1.241 20.000 -32.195 1.00 60.66 110 PRO A N 1
ATOM 872 C CA . PRO A 1 110 ? 0.256 20.557 -31.267 1.00 60.66 110 PRO A CA 1
ATOM 873 C C . PRO A 1 110 ? -1.193 20.370 -31.759 1.00 60.66 110 PRO A C 1
ATOM 875 O O . PRO A 1 110 ? -2.135 20.744 -31.068 1.00 60.66 110 PRO A O 1
ATOM 878 N N . ASN A 1 111 ? -1.391 19.754 -32.932 1.00 60.72 111 ASN A N 1
ATOM 879 C CA . ASN A 1 111 ? -2.700 19.551 -33.562 1.00 60.72 111 ASN A CA 1
ATOM 880 C C . ASN A 1 111 ? -3.329 18.174 -33.312 1.00 60.72 111 ASN A C 1
ATOM 882 O O . ASN A 1 111 ? -4.319 17.824 -33.953 1.00 60.72 111 ASN A O 1
ATOM 886 N N . LYS A 1 112 ? -2.824 17.386 -32.359 1.00 59.66 112 LYS A N 1
ATOM 887 C CA . LYS A 1 112 ? -3.492 16.141 -31.952 1.00 59.66 112 LYS A CA 1
ATOM 888 C C . LYS A 1 112 ? -4.556 16.418 -30.880 1.00 59.66 112 LYS A C 1
ATOM 890 O O . LYS A 1 112 ? -4.554 15.801 -29.821 1.00 59.66 112 LYS A O 1
ATOM 895 N N . TYR A 1 113 ? -5.447 17.381 -31.144 1.00 53.78 113 TYR A N 1
ATOM 896 C CA . TYR A 1 113 ? -6.605 17.653 -30.293 1.00 53.78 113 TYR A CA 1
ATOM 897 C C . TYR A 1 113 ? -7.811 16.824 -30.744 1.00 53.78 113 TYR A C 1
ATOM 899 O O . TYR A 1 113 ? -8.136 16.710 -31.925 1.00 53.78 113 TYR A O 1
ATOM 907 N N . VAL A 1 114 ? -8.438 16.219 -29.744 1.00 56.91 114 VAL A N 1
ATOM 908 C CA . VAL A 1 114 ? -9.529 15.249 -29.783 1.00 56.91 114 VAL A CA 1
ATOM 909 C C . VAL A 1 114 ? -10.839 15.958 -30.127 1.00 56.91 114 VAL A C 1
ATOM 911 O O . VAL A 1 114 ? -11.298 16.818 -29.381 1.00 56.91 114 VAL A O 1
ATOM 914 N N . GLY A 1 115 ? -11.457 15.590 -31.247 1.00 54.34 115 GLY A N 1
ATOM 915 C CA . GLY A 1 115 ? -12.716 16.175 -31.709 1.00 54.34 115 GLY A CA 1
ATOM 916 C C . GLY A 1 115 ? -13.508 15.173 -32.535 1.00 54.34 115 GLY A C 1
ATOM 917 O O . GLY A 1 115 ? -13.583 15.287 -33.752 1.00 54.34 115 GLY A O 1
ATOM 918 N N . GLY A 1 116 ? -14.060 14.162 -31.871 1.00 55.34 116 GLY A N 1
ATOM 919 C CA . GLY A 1 116 ? -14.856 13.117 -32.511 1.00 55.34 116 GLY A CA 1
ATOM 920 C C . GLY A 1 116 ? -15.935 12.569 -31.590 1.00 55.34 116 GLY A C 1
ATOM 921 O O . GLY A 1 116 ? -16.110 11.360 -31.519 1.00 55.34 116 GLY A O 1
ATOM 922 N N . LEU A 1 117 ? -16.617 13.446 -30.846 1.00 52.38 117 LEU A N 1
ATOM 923 C CA . LEU A 1 117 ? -17.911 13.108 -30.263 1.00 52.38 117 LEU A CA 1
ATOM 924 C C . LEU A 1 117 ? -18.974 13.422 -31.323 1.00 52.38 117 LEU A C 1
ATOM 926 O O . LEU A 1 117 ? -19.283 14.589 -31.574 1.00 52.38 117 LEU A O 1
ATOM 930 N N . ARG A 1 118 ? -19.478 12.381 -31.977 1.00 51.31 118 ARG A N 1
ATOM 931 C CA . ARG A 1 118 ? -20.742 12.380 -32.711 1.00 51.31 118 ARG A CA 1
ATOM 932 C C . ARG A 1 118 ? -21.429 11.051 -32.470 1.00 51.31 118 ARG A C 1
ATOM 934 O O . ARG A 1 118 ? -20.714 10.027 -32.513 1.00 51.31 118 ARG A O 1
#

Sequence (118 aa):
MSNTERMSVAALIGVILRRKINRTIDVKWLIENEAYAQEIIKLCREQDLADLTEYADHLEKLMFPKEAFKPSGFAPTTFQTKPPTIQPIAKPIAVELPDEIEAEEEIANPNKYVGGLR

pLDDT: mean 75.88, std 17.47, range [45.44, 94.69]